Protein AF-A0A7X5VNH5-F1 (afdb_monomer_lite)

Secondary structure (DSSP, 8-state):
--EEEEEEEE-TTS-EEEEEEEEE-SHHHHHHHHHHHHHHHHHHHHHHHHHH-SS-HHHHHHHHHHHHHHHHHHHHHTPPPPP----TT-------SS----------

Sequence (108 aa):
QLQLSFDRLLTADGDLLPVAAVLDLSGERQRKKDAATIGGSAAGGAVLGRILNDKDRDEGTAVGAVLGAAIGAIVAANNKADPIELPAGTPLLLTLDAPLTIELDRNV

pLDDT: mean 76.77, std 8.15, range [49.06, 88.31]

Foldseek 3Di:
DDKDFDQWDQDPVGDTFGFGWIDDPQPPPLVVVLCCLLQVQLQVQLVVLLVPDPPDSNVRNVVRSVVSNVVSNVVSVPDDRDPDDDDPPRDDDIDTPDDTDDDPPPPD

Radius of gyration: 24.49 Å; chains: 1; bounding box: 54×22×69 Å

Structure (mmCIF, N/CA/C/O backbone):
data_AF-A0A7X5VNH5-F1
#
_entry.id   AF-A0A7X5VNH5-F1
#
loop_
_atom_site.group_PDB
_atom_site.id
_atom_site.type_symbol
_atom_site.label_atom_id
_atom_site.label_alt_id
_atom_site.label_comp_id
_atom_site.label_asym_id
_atom_site.label_entity_id
_atom_site.label_seq_id
_atom_site.pdbx_PDB_ins_code
_atom_site.Cartn_x
_atom_site.Cartn_y
_atom_site.Cartn_z
_atom_site.occupancy
_atom_site.B_iso_or_equiv
_atom_site.auth_seq_id
_atom_site.auth_comp_id
_atom_site.auth_asym_id
_atom_site.auth_atom_id
_atom_site.pdbx_PDB_model_num
ATOM 1 N N . GLN A 1 1 ? -9.436 4.376 -3.227 1.00 64.25 1 GLN A N 1
ATOM 2 C CA . GLN A 1 1 ? -9.081 4.433 -1.799 1.00 64.25 1 GLN A CA 1
ATOM 3 C C . GLN A 1 1 ? -10.260 3.867 -1.022 1.00 64.25 1 GLN A C 1
ATOM 5 O O . GLN A 1 1 ? -11.379 4.277 -1.302 1.00 64.25 1 GLN A O 1
ATOM 10 N N . LEU A 1 2 ? -10.031 2.880 -0.157 1.00 70.50 2 LEU A N 1
ATOM 11 C CA . LEU A 1 2 ? -11.001 2.352 0.798 1.00 70.50 2 LEU A CA 1
ATOM 12 C C . LEU A 1 2 ? -10.550 2.759 2.199 1.00 70.50 2 LEU A C 1
ATOM 14 O O . LEU A 1 2 ? -9.443 2.417 2.621 1.00 70.50 2 LEU A O 1
ATOM 18 N N . GLN A 1 3 ? -11.436 3.457 2.896 1.00 78.75 3 GLN A N 1
ATOM 19 C CA . GLN A 1 3 ? -11.286 3.815 4.296 1.00 78.75 3 GLN A CA 1
ATOM 20 C C . GLN A 1 3 ? -12.395 3.118 5.081 1.00 78.75 3 GLN A C 1
ATOM 22 O O . GLN A 1 3 ? -13.560 3.173 4.686 1.00 78.75 3 GLN A O 1
ATOM 27 N N . LEU A 1 4 ? -12.028 2.454 6.171 1.00 80.44 4 LEU A N 1
ATOM 28 C CA . LEU A 1 4 ? -12.974 1.871 7.115 1.00 80.44 4 LEU A CA 1
ATOM 29 C C . LEU A 1 4 ? -13.020 2.772 8.349 1.00 80.44 4 LEU A C 1
ATOM 31 O O . LEU A 1 4 ? -11.993 2.940 9.008 1.00 80.44 4 LEU A O 1
ATOM 35 N N . SER A 1 5 ? -14.186 3.361 8.632 1.00 85.56 5 SER A N 1
ATOM 36 C CA . SER A 1 5 ? -14.456 4.017 9.913 1.00 85.56 5 SER A CA 1
ATOM 37 C C . SER A 1 5 ? -15.124 3.024 10.852 1.00 85.56 5 SER A C 1
ATOM 39 O O . SER A 1 5 ? -16.098 2.355 10.499 1.00 85.56 5 SER A O 1
ATOM 41 N N . PHE A 1 6 ? -14.577 2.916 12.053 1.00 85.75 6 PHE A N 1
ATOM 42 C CA . PHE A 1 6 ? -15.208 2.210 13.151 1.00 85.75 6 PHE A CA 1
ATOM 43 C C . PHE A 1 6 ? -15.759 3.279 14.078 1.00 85.75 6 PHE A C 1
ATOM 45 O O . PHE A 1 6 ? -14.976 4.011 14.671 1.00 85.75 6 PHE A O 1
ATOM 52 N N . ASP A 1 7 ? -17.087 3.371 14.155 1.00 88.31 7 ASP A N 1
ATOM 53 C CA . ASP A 1 7 ? -17.777 4.409 14.933 1.00 88.31 7 ASP A CA 1
ATOM 54 C C . ASP A 1 7 ? -18.393 3.856 16.224 1.00 88.31 7 ASP A C 1
ATOM 56 O O . ASP A 1 7 ? -18.664 4.594 17.171 1.00 88.31 7 ASP A O 1
ATOM 60 N N . ARG A 1 8 ? -18.663 2.543 16.262 1.00 84.94 8 ARG A N 1
ATOM 61 C CA . ARG A 1 8 ? -19.326 1.880 17.389 1.00 84.94 8 ARG A CA 1
ATOM 62 C C . ARG A 1 8 ? -18.731 0.512 17.683 1.00 84.94 8 ARG A C 1
ATOM 64 O O . ARG A 1 8 ? -18.462 -0.262 16.767 1.00 84.94 8 ARG A O 1
ATOM 71 N N . LEU A 1 9 ? -18.622 0.205 18.969 1.00 83.56 9 LEU A N 1
ATOM 72 C CA . LEU A 1 9 ? -18.377 -1.133 19.491 1.00 83.56 9 LEU A CA 1
ATOM 73 C C . LEU A 1 9 ? -19.630 -1.614 20.211 1.00 83.56 9 LEU A C 1
ATOM 75 O O . LEU A 1 9 ? -20.251 -0.848 20.942 1.00 83.56 9 LEU A O 1
ATOM 79 N N . LEU A 1 10 ? -19.982 -2.877 19.996 1.00 84.31 10 LEU A N 1
ATOM 80 C CA . LEU A 1 10 ? -21.006 -3.561 20.773 1.00 84.31 10 LEU A CA 1
ATOM 81 C C . LEU A 1 10 ? -20.298 -4.351 21.877 1.00 84.31 10 LEU A C 1
ATOM 83 O O . LEU A 1 10 ? -19.441 -5.186 21.573 1.00 84.31 10 LEU A O 1
ATOM 87 N N . THR A 1 11 ? -20.616 -4.075 23.137 1.00 81.00 11 THR A N 1
ATOM 88 C CA . THR A 1 11 ? -20.124 -4.877 24.263 1.00 81.00 11 THR A CA 1
ATOM 89 C C . THR A 1 11 ? -20.933 -6.168 24.389 1.00 81.00 11 THR A C 1
ATOM 91 O O . THR A 1 11 ? -22.013 -6.308 23.811 1.00 81.00 11 THR A O 1
ATOM 94 N N . ALA A 1 12 ? -20.408 -7.142 25.140 1.00 80.38 12 ALA A N 1
ATOM 95 C CA . ALA A 1 12 ? -21.120 -8.395 25.412 1.00 80.38 12 ALA A CA 1
ATOM 96 C C . ALA A 1 12 ? -22.463 -8.160 26.128 1.00 80.38 12 ALA A C 1
ATOM 98 O O . ALA A 1 12 ? -23.406 -8.922 25.927 1.00 80.38 12 ALA A O 1
ATOM 99 N N . ASP A 1 13 ? -22.544 -7.070 26.890 1.00 79.50 13 ASP A N 1
ATOM 100 C CA . ASP A 1 13 ? -23.719 -6.652 27.656 1.00 79.50 13 ASP A CA 1
ATOM 101 C C . ASP A 1 13 ? -24.761 -5.918 26.787 1.00 79.50 13 ASP A C 1
ATOM 103 O O . ASP A 1 13 ? -25.870 -5.635 27.233 1.00 79.50 13 ASP A O 1
ATOM 107 N N . GLY A 1 14 ? -24.439 -5.669 25.511 1.00 78.19 14 GLY A N 1
ATOM 108 C CA . GLY A 1 14 ? -25.326 -5.036 24.533 1.00 78.19 14 GLY A CA 1
ATOM 109 C C . GLY A 1 14 ? -25.178 -3.518 24.422 1.00 78.19 14 GLY A C 1
ATOM 110 O O . GLY A 1 14 ? -25.864 -2.909 23.597 1.00 78.19 14 GLY A O 1
ATOM 111 N N . ASP A 1 15 ? -24.271 -2.906 25.186 1.00 80.69 15 ASP A N 1
ATOM 112 C CA . ASP A 1 15 ? -24.019 -1.470 25.115 1.00 80.69 15 ASP A CA 1
ATOM 113 C C . ASP A 1 15 ? -23.284 -1.091 23.830 1.00 80.69 15 ASP A C 1
ATOM 115 O O . ASP A 1 15 ? -22.397 -1.793 23.335 1.00 80.69 15 ASP A O 1
ATOM 119 N N . LEU A 1 16 ? -23.654 0.069 23.293 1.00 81.31 16 LEU A N 1
ATOM 120 C CA . LEU A 1 16 ? -23.019 0.666 22.127 1.00 81.31 16 LEU A CA 1
ATOM 121 C C . LEU A 1 16 ? -22.084 1.784 22.577 1.00 81.31 16 LEU A C 1
ATOM 123 O O . LEU A 1 16 ? -22.536 2.877 22.916 1.00 81.31 16 LEU A O 1
ATOM 127 N N . LEU A 1 17 ? -20.780 1.523 22.533 1.00 83.12 17 LEU A N 1
ATOM 128 C CA . LEU A 1 17 ? -19.761 2.509 22.877 1.00 83.12 17 LEU A CA 1
ATOM 129 C C . LEU A 1 17 ? -19.244 3.208 21.617 1.00 83.12 17 LEU A C 1
ATOM 131 O O . LEU A 1 17 ? -18.931 2.524 20.635 1.00 83.12 17 LEU A O 1
ATOM 135 N N . PRO A 1 18 ? -19.132 4.548 21.616 1.00 84.56 18 PRO A N 1
ATOM 136 C CA . PRO A 1 18 ? -18.507 5.257 20.514 1.00 84.56 18 PRO A CA 1
ATOM 137 C C . PRO A 1 18 ? -17.022 4.898 20.458 1.00 84.56 18 PRO A C 1
ATOM 139 O O . PRO A 1 18 ? -16.328 4.930 21.473 1.00 84.56 18 PRO A O 1
ATOM 142 N N . VAL A 1 19 ? -16.527 4.577 19.268 1.00 87.00 19 VAL A N 1
ATOM 143 C CA . VAL A 1 19 ? -15.096 4.396 19.017 1.00 87.00 19 VAL A CA 1
ATOM 144 C C . VAL A 1 19 ? -14.690 5.306 17.868 1.00 87.00 19 VAL A C 1
ATOM 146 O O . VAL A 1 19 ? -15.479 5.545 16.964 1.00 87.00 19 VAL A O 1
ATOM 149 N N . ALA A 1 20 ? -13.485 5.860 17.938 1.00 86.62 20 ALA A N 1
ATOM 150 C CA . ALA A 1 20 ? -12.885 6.613 16.847 1.00 86.62 20 ALA A CA 1
ATOM 151 C C . ALA A 1 20 ? -11.650 5.841 16.390 1.00 86.62 20 ALA A C 1
ATOM 153 O O . ALA A 1 20 ? -10.622 5.851 17.071 1.00 86.62 20 ALA A O 1
ATOM 154 N N . ALA A 1 21 ? -11.786 5.105 15.290 1.00 85.00 21 ALA A N 1
ATOM 155 C CA . ALA A 1 21 ? -10.665 4.449 14.634 1.00 85.00 21 ALA A CA 1
ATOM 156 C C . ALA A 1 21 ? -10.870 4.438 13.120 1.00 85.00 21 ALA A C 1
ATOM 158 O O . ALA A 1 21 ? -11.940 4.074 12.618 1.00 85.00 21 ALA A O 1
ATOM 159 N N . VAL A 1 22 ? -9.815 4.795 12.394 1.00 83.69 22 VAL A N 1
ATOM 160 C CA . VAL A 1 22 ? -9.788 4.786 10.933 1.00 83.69 22 VAL A CA 1
ATOM 161 C C . VAL A 1 22 ? -8.706 3.838 10.425 1.00 83.69 22 VAL A C 1
ATOM 163 O O . VAL A 1 22 ? -7.549 3.908 10.831 1.00 83.69 22 VAL A O 1
ATOM 166 N N . LEU A 1 23 ? -9.072 2.972 9.477 1.00 79.12 23 LEU A N 1
ATOM 167 C CA . LEU A 1 23 ? -8.135 2.095 8.775 1.00 79.12 23 LEU A CA 1
ATOM 168 C C . LEU A 1 23 ? -8.121 2.417 7.272 1.00 79.12 23 LEU A C 1
ATOM 170 O O . LEU A 1 23 ? -9.141 2.273 6.595 1.00 79.12 23 LEU A O 1
ATOM 174 N N . ASP A 1 24 ? -6.958 2.816 6.741 1.00 78.12 24 ASP A N 1
ATOM 175 C CA . ASP A 1 24 ? -6.734 3.015 5.299 1.00 78.12 24 ASP A CA 1
ATOM 176 C C . ASP A 1 24 ? -6.014 1.801 4.691 1.00 78.12 24 ASP A C 1
ATOM 178 O O . ASP A 1 24 ? -4.872 1.487 5.027 1.00 78.12 24 ASP A O 1
ATOM 182 N N . LEU A 1 25 ? -6.685 1.111 3.768 1.00 69.06 25 LEU A N 1
ATOM 183 C CA . LEU A 1 25 ? -6.201 -0.131 3.148 1.00 69.06 25 LEU A CA 1
ATOM 184 C C . LEU A 1 25 ? -5.620 0.064 1.741 1.00 69.06 25 LEU A C 1
ATOM 186 O O . LEU A 1 25 ? -5.248 -0.897 1.063 1.00 69.06 25 LEU A O 1
ATOM 190 N N . SER A 1 26 ? -5.539 1.308 1.283 1.00 64.44 26 SER A N 1
ATOM 191 C CA . SER A 1 26 ? -5.294 1.646 -0.124 1.00 64.44 26 SER A CA 1
ATOM 192 C C . SER A 1 26 ? -3.827 1.915 -0.417 1.00 64.44 26 SER A C 1
ATOM 194 O O . SER A 1 26 ? -3.354 1.683 -1.529 1.00 64.44 26 SER A O 1
ATOM 196 N N . GLY A 1 27 ? -3.102 2.417 0.583 1.00 57.62 27 GLY A N 1
ATOM 197 C CA . GLY A 1 27 ? -1.765 2.955 0.383 1.00 57.62 27 GLY A CA 1
ATOM 198 C C . GLY A 1 27 ? -0.712 1.894 0.078 1.00 57.62 27 GLY A C 1
ATOM 199 O O . GLY A 1 27 ? 0.158 2.128 -0.750 1.00 57.62 27 GLY A O 1
ATOM 200 N N . GLU A 1 28 ? -0.730 0.739 0.743 1.00 60.56 28 GLU A N 1
ATOM 201 C CA . GLU A 1 28 ? 0.427 -0.169 0.722 1.00 60.56 28 GLU A CA 1
ATOM 202 C C . GLU A 1 28 ? 0.450 -1.122 -0.486 1.00 60.56 28 GLU A C 1
ATOM 204 O O . GLU A 1 28 ? 1.505 -1.353 -1.079 1.00 60.56 28 GLU A O 1
ATOM 209 N N . ARG A 1 29 ? -0.710 -1.670 -0.878 1.00 61.34 29 ARG A N 1
ATOM 210 C CA . ARG A 1 29 ? -0.798 -2.635 -1.990 1.00 61.34 29 ARG A CA 1
ATOM 211 C C . ARG A 1 29 ? -0.581 -1.972 -3.350 1.00 61.34 29 ARG A C 1
ATOM 213 O O . ARG A 1 29 ? 0.190 -2.491 -4.154 1.00 61.34 29 ARG A O 1
ATOM 220 N N . GLN A 1 30 ? -1.190 -0.805 -3.567 1.00 62.69 30 GLN A N 1
ATOM 221 C CA . GLN A 1 30 ? -1.045 -0.049 -4.812 1.00 62.69 30 GLN A CA 1
ATOM 222 C C . GLN A 1 30 ? 0.405 0.418 -5.010 1.00 62.69 30 GLN A C 1
ATOM 224 O O . GLN A 1 30 ? 0.987 0.169 -6.061 1.00 62.69 30 GLN A O 1
ATOM 229 N N . ARG A 1 31 ? 1.046 0.961 -3.959 1.00 64.50 31 ARG A N 1
ATOM 230 C CA . ARG A 1 31 ? 2.460 1.381 -4.007 1.00 64.50 31 ARG A CA 1
ATOM 231 C C . ARG A 1 31 ? 3.402 0.248 -4.420 1.00 64.50 31 ARG A C 1
ATOM 233 O O . ARG A 1 31 ? 4.312 0.477 -5.211 1.00 64.50 31 ARG A O 1
ATOM 240 N N . LYS A 1 32 ? 3.190 -0.977 -3.920 1.00 69.38 32 LYS A N 1
ATOM 241 C CA . LYS A 1 32 ? 4.007 -2.144 -4.305 1.00 69.38 32 LYS A CA 1
ATOM 242 C C . LYS A 1 32 ? 3.784 -2.551 -5.762 1.00 69.38 32 LYS A C 1
ATOM 244 O O . LYS A 1 32 ? 4.753 -2.875 -6.442 1.00 69.38 32 LYS A O 1
ATOM 249 N N . LYS A 1 33 ? 2.539 -2.515 -6.249 1.00 70.81 33 LYS A N 1
ATOM 250 C CA . LYS A 1 33 ? 2.1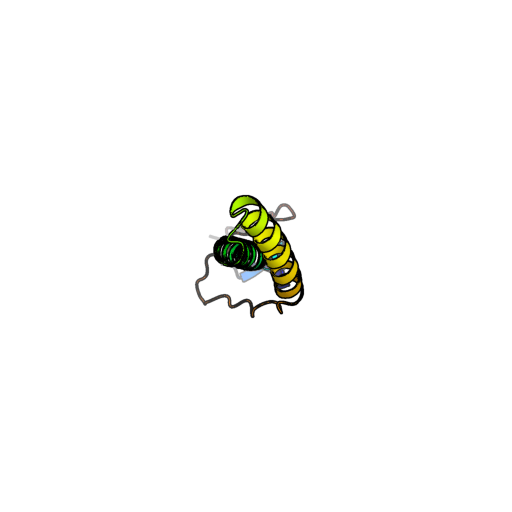96 -2.839 -7.644 1.00 70.81 33 LYS A CA 1
ATOM 251 C C . LYS A 1 33 ? 2.779 -1.823 -8.626 1.00 70.81 33 LYS A C 1
ATOM 253 O O . LYS A 1 33 ? 3.358 -2.214 -9.639 1.00 70.81 33 LYS A O 1
ATOM 258 N N . ASP A 1 34 ? 2.684 -0.540 -8.302 1.00 74.62 34 ASP A N 1
ATOM 259 C CA . ASP A 1 34 ? 3.230 0.538 -9.125 1.00 74.62 34 ASP A CA 1
ATOM 260 C C . ASP A 1 34 ? 4.761 0.482 -9.145 1.00 74.62 34 ASP A C 1
ATOM 262 O O . ASP A 1 34 ? 5.364 0.496 -10.217 1.00 74.62 34 ASP A O 1
ATOM 266 N N . ALA A 1 35 ? 5.398 0.286 -7.984 1.00 73.19 35 ALA A N 1
ATOM 267 C CA . ALA A 1 35 ? 6.846 0.094 -7.900 1.00 73.19 35 ALA A CA 1
ATOM 268 C C . ALA A 1 35 ? 7.320 -1.148 -8.674 1.00 73.19 35 ALA A C 1
ATOM 270 O O . ALA A 1 35 ? 8.338 -1.091 -9.362 1.00 73.19 35 ALA A O 1
ATOM 271 N N . ALA A 1 36 ? 6.575 -2.256 -8.611 1.00 78.69 36 ALA A N 1
ATOM 272 C CA . ALA A 1 36 ? 6.879 -3.460 -9.380 1.00 78.69 36 ALA A CA 1
ATOM 273 C C . ALA A 1 36 ? 6.710 -3.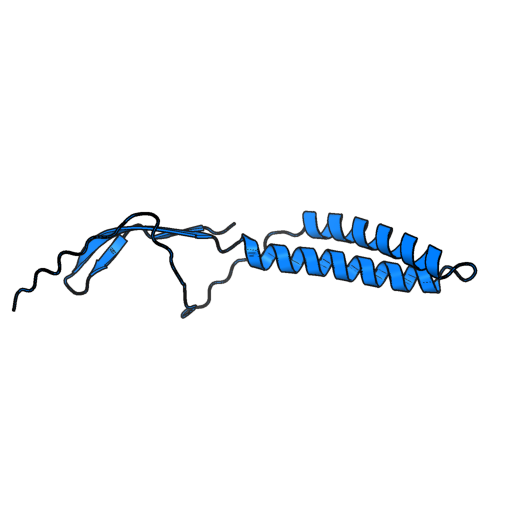242 -10.893 1.00 78.69 36 ALA A C 1
ATOM 275 O O . ALA A 1 36 ? 7.527 -3.728 -11.671 1.00 78.69 36 ALA A O 1
ATOM 276 N N . THR A 1 37 ? 5.694 -2.483 -11.313 1.00 79.25 37 THR A N 1
ATOM 277 C CA . THR A 1 37 ? 5.452 -2.153 -12.728 1.00 79.25 37 THR A CA 1
ATOM 278 C C . THR A 1 37 ? 6.579 -1.283 -13.283 1.00 79.25 37 THR A C 1
ATOM 280 O O . THR A 1 37 ? 7.143 -1.609 -14.324 1.00 79.25 37 THR A O 1
ATOM 283 N N . ILE A 1 38 ? 6.964 -0.231 -12.552 1.00 78.81 38 ILE A N 1
ATOM 284 C CA . ILE A 1 38 ? 8.060 0.679 -12.918 1.00 78.81 38 ILE A CA 1
ATOM 285 C C . ILE A 1 38 ? 9.407 -0.055 -12.915 1.00 78.81 38 ILE A C 1
ATOM 287 O O . ILE A 1 38 ? 10.190 0.072 -13.853 1.00 78.81 38 ILE A O 1
ATOM 291 N N . GLY A 1 39 ? 9.688 -0.842 -11.873 1.00 75.12 39 GLY A N 1
ATOM 292 C CA . GLY A 1 39 ? 10.936 -1.600 -11.762 1.00 75.12 39 GLY A CA 1
ATOM 293 C C . GLY A 1 39 ? 11.051 -2.700 -12.819 1.00 75.12 39 GLY A C 1
ATOM 294 O O . GLY A 1 39 ? 12.114 -2.881 -13.412 1.00 75.12 39 GLY A O 1
ATOM 295 N N . GLY A 1 40 ? 9.949 -3.399 -13.105 1.00 78.94 40 GLY A N 1
ATOM 296 C CA . GLY A 1 40 ? 9.888 -4.437 -14.131 1.00 78.94 40 GLY A CA 1
ATOM 297 C C . GLY A 1 40 ? 10.075 -3.883 -15.543 1.00 78.94 40 GLY A C 1
ATOM 298 O O . GLY A 1 40 ? 10.837 -4.450 -16.328 1.00 78.94 40 GLY A O 1
ATOM 299 N N . SER A 1 41 ? 9.448 -2.750 -15.867 1.00 76.56 41 SER A N 1
ATOM 300 C CA . SER A 1 41 ? 9.611 -2.107 -17.174 1.00 76.56 41 SER A CA 1
ATOM 301 C C . SER A 1 41 ? 10.996 -1.480 -17.347 1.00 76.56 41 SER A C 1
ATOM 303 O O . SER A 1 41 ? 11.559 -1.553 -18.437 1.00 76.56 41 SER A O 1
ATOM 305 N N . ALA A 1 42 ? 11.579 -0.918 -16.283 1.00 79.75 42 ALA A N 1
ATOM 306 C CA . ALA A 1 42 ? 12.951 -0.420 -16.288 1.00 79.75 42 ALA A CA 1
ATOM 307 C C . ALA A 1 42 ? 13.950 -1.555 -16.547 1.00 79.75 42 ALA A C 1
ATOM 309 O O . ALA A 1 42 ? 14.789 -1.444 -17.437 1.00 79.75 42 ALA A O 1
ATOM 310 N N . ALA A 1 43 ? 13.823 -2.678 -15.832 1.00 78.38 43 ALA A N 1
ATOM 311 C CA . ALA A 1 43 ? 14.674 -3.846 -16.042 1.00 78.38 43 ALA A CA 1
ATOM 312 C C . ALA A 1 43 ? 14.512 -4.429 -17.457 1.00 78.38 43 ALA A C 1
ATOM 314 O O . ALA A 1 43 ? 15.506 -4.722 -18.120 1.00 78.38 43 ALA A O 1
ATOM 315 N N . GLY A 1 44 ? 13.276 -4.541 -17.956 1.00 80.00 44 GLY A N 1
ATOM 316 C CA . GLY A 1 44 ? 13.005 -5.007 -19.319 1.00 80.00 44 GLY A CA 1
ATOM 317 C C . GLY A 1 44 ? 13.596 -4.087 -20.391 1.00 80.00 44 GLY A C 1
ATOM 318 O O . GLY A 1 44 ? 14.252 -4.559 -21.319 1.00 80.00 44 GLY A O 1
ATOM 319 N N . GLY A 1 45 ? 13.432 -2.771 -20.234 1.00 72.69 45 GLY A N 1
ATOM 320 C CA . GLY A 1 45 ? 14.012 -1.771 -21.128 1.00 72.69 45 GLY A CA 1
ATOM 321 C C . GLY A 1 45 ? 15.541 -1.787 -21.114 1.00 72.69 45 GLY A C 1
ATOM 322 O O . GLY A 1 45 ? 16.161 -1.710 -22.171 1.00 72.69 45 GLY A O 1
ATOM 323 N N . ALA A 1 46 ? 16.151 -1.973 -19.942 1.00 78.75 46 ALA A N 1
ATOM 324 C CA . ALA A 1 46 ? 17.599 -2.081 -19.784 1.00 78.75 46 ALA A CA 1
ATOM 325 C C . ALA A 1 46 ? 18.169 -3.297 -20.532 1.00 78.75 46 ALA A C 1
ATOM 327 O O . ALA A 1 46 ? 19.164 -3.186 -21.245 1.00 78.75 46 ALA A O 1
ATOM 328 N N . VAL A 1 47 ? 17.514 -4.457 -20.407 1.00 84.62 47 VAL A N 1
ATOM 329 C CA . VAL A 1 47 ? 17.925 -5.692 -21.093 1.00 84.62 47 VAL A CA 1
ATOM 330 C C . VAL A 1 47 ? 17.804 -5.543 -22.607 1.00 84.62 47 VAL A C 1
ATOM 332 O O . VAL A 1 47 ? 18.739 -5.882 -23.329 1.00 84.62 47 VAL A O 1
ATOM 335 N N . LEU A 1 48 ? 16.685 -5.006 -23.097 1.00 81.25 48 LEU A N 1
ATOM 336 C CA . LEU A 1 48 ? 16.480 -4.801 -24.532 1.00 81.25 48 LEU A CA 1
ATOM 337 C C . LEU A 1 48 ? 17.466 -3.776 -25.101 1.00 81.25 48 LEU A C 1
ATOM 339 O O . LEU A 1 48 ? 18.103 -4.044 -26.117 1.00 81.25 48 LEU A O 1
ATOM 343 N N . GLY A 1 49 ? 17.654 -2.642 -24.425 1.00 71.44 49 GLY A N 1
ATOM 344 C CA . GLY A 1 49 ? 18.597 -1.608 -24.848 1.00 71.44 49 GLY A CA 1
ATOM 345 C C . GLY A 1 49 ? 20.047 -2.098 -24.874 1.00 71.44 49 GLY A C 1
ATOM 346 O O . GLY A 1 49 ? 20.802 -1.740 -25.776 1.00 71.44 49 GLY A O 1
ATOM 347 N N . ARG A 1 50 ? 20.422 -3.000 -23.957 1.00 79.56 50 ARG A N 1
ATOM 348 C CA . ARG A 1 50 ? 21.729 -3.672 -23.958 1.00 79.56 50 ARG A CA 1
ATOM 349 C C . ARG A 1 50 ? 21.950 -4.569 -25.176 1.00 79.56 50 ARG A C 1
ATOM 351 O O . ARG A 1 50 ? 23.081 -4.693 -25.636 1.00 79.56 50 ARG A O 1
ATOM 358 N N . ILE A 1 51 ? 20.901 -5.253 -25.631 1.00 84.56 51 ILE A N 1
ATOM 359 C CA . ILE A 1 51 ? 20.967 -6.188 -26.763 1.00 84.56 51 ILE A CA 1
ATOM 360 C C . ILE A 1 51 ? 20.965 -5.430 -28.092 1.00 84.56 51 ILE A C 1
ATOM 362 O O . ILE A 1 51 ? 21.650 -5.846 -29.014 1.00 84.56 51 ILE A O 1
ATOM 366 N N . LEU A 1 52 ? 20.202 -4.338 -28.180 1.00 83.12 52 LEU A N 1
ATOM 367 C CA . LEU A 1 52 ? 20.034 -3.533 -29.394 1.00 83.12 52 LEU A CA 1
ATOM 368 C C . LEU A 1 52 ? 21.198 -2.568 -29.663 1.00 83.12 52 LEU A C 1
ATOM 370 O O . LEU A 1 52 ? 21.318 -2.070 -30.781 1.00 83.12 52 LEU A O 1
ATOM 374 N N . ASN A 1 53 ? 22.017 -2.257 -28.651 1.00 76.75 53 ASN A N 1
ATOM 375 C CA . ASN A 1 53 ? 23.198 -1.414 -28.817 1.00 76.75 53 ASN A CA 1
ATOM 376 C C . ASN A 1 53 ? 24.480 -2.255 -28.814 1.00 76.75 53 ASN A C 1
ATOM 378 O O . ASN A 1 53 ? 25.082 -2.533 -27.775 1.00 76.75 53 ASN A O 1
ATOM 382 N N . ASP A 1 54 ? 24.898 -2.642 -30.014 1.00 74.19 54 ASP A N 1
ATOM 383 C CA . ASP A 1 54 ? 26.048 -3.519 -30.242 1.00 74.19 54 ASP A CA 1
ATOM 384 C C . ASP A 1 54 ? 27.390 -2.821 -29.968 1.00 74.19 54 ASP A C 1
ATOM 386 O O . ASP A 1 54 ? 28.399 -3.492 -29.743 1.00 74.19 54 ASP A O 1
ATOM 390 N N . LYS A 1 55 ? 27.400 -1.480 -30.014 1.00 74.69 55 LYS A N 1
ATOM 391 C CA . LYS A 1 55 ? 28.601 -0.639 -29.895 1.00 74.69 55 LYS A CA 1
ATOM 392 C C . LYS A 1 55 ? 28.929 -0.319 -28.444 1.00 74.69 55 LYS A C 1
ATOM 394 O O . LYS A 1 55 ? 30.062 -0.529 -28.034 1.00 74.69 55 LYS A O 1
ATOM 399 N N . ASP A 1 56 ? 27.923 0.099 -27.678 1.00 80.19 56 ASP A N 1
ATOM 400 C CA . ASP A 1 56 ? 28.071 0.446 -26.266 1.00 80.19 56 ASP A CA 1
ATOM 401 C C . ASP A 1 56 ? 26.908 -0.114 -25.451 1.00 80.19 56 ASP A C 1
ATOM 403 O O . ASP A 1 56 ? 25.842 0.484 -25.278 1.00 80.19 56 ASP A O 1
ATOM 407 N N . ARG A 1 57 ? 27.133 -1.322 -24.934 1.00 80.50 57 ARG A N 1
ATOM 408 C CA . ARG A 1 57 ? 26.134 -2.083 -24.178 1.00 80.50 57 ARG A CA 1
ATOM 409 C C . ARG A 1 57 ? 25.690 -1.362 -22.909 1.00 80.50 57 ARG A C 1
ATOM 411 O O . ARG A 1 57 ? 24.524 -1.476 -22.533 1.00 80.50 57 ARG A O 1
ATOM 418 N N . ASP A 1 58 ? 26.588 -0.624 -22.265 1.00 81.00 58 ASP A N 1
ATOM 419 C CA . ASP A 1 58 ? 26.291 0.115 -21.035 1.00 81.00 58 ASP A CA 1
ATOM 420 C C . ASP A 1 58 ? 25.429 1.352 -21.322 1.00 81.00 58 ASP A C 1
ATOM 422 O O . ASP A 1 58 ? 24.456 1.606 -20.610 1.00 81.00 58 ASP A O 1
ATOM 426 N N . GLU A 1 59 ? 25.698 2.053 -22.427 1.00 82.12 59 GLU A N 1
ATOM 427 C CA . GLU A 1 59 ? 24.870 3.169 -22.894 1.00 82.12 59 GLU A CA 1
ATOM 428 C C . GLU A 1 59 ? 23.474 2.684 -23.309 1.00 82.12 59 GLU A C 1
ATOM 430 O O . GLU A 1 59 ? 22.463 3.244 -22.883 1.00 82.12 59 GLU A O 1
ATOM 435 N N . GLY A 1 60 ? 23.400 1.579 -24.060 1.00 71.38 60 GLY A N 1
ATOM 436 C CA . GLY A 1 60 ? 22.128 0.950 -24.423 1.00 71.38 60 GLY A CA 1
ATOM 437 C C . GLY A 1 60 ? 21.320 0.496 -23.204 1.00 71.38 60 GLY A C 1
ATOM 438 O O . GLY A 1 60 ? 20.105 0.687 -23.159 1.00 71.38 60 GLY A O 1
ATOM 439 N N . THR A 1 61 ? 21.991 -0.040 -22.180 1.00 82.00 61 THR A N 1
ATOM 440 C CA . THR A 1 61 ? 21.362 -0.419 -20.905 1.00 82.00 61 THR A CA 1
ATOM 441 C C . THR A 1 61 ? 20.784 0.802 -20.194 1.00 82.00 61 THR A C 1
ATOM 443 O O . THR A 1 61 ? 19.633 0.766 -19.766 1.00 82.00 61 THR A O 1
ATOM 446 N N . ALA A 1 62 ? 21.550 1.891 -20.080 1.00 83.25 62 ALA A N 1
ATOM 447 C CA . ALA A 1 62 ? 21.118 3.101 -19.387 1.00 83.25 62 ALA A CA 1
ATOM 448 C C . ALA A 1 62 ? 19.939 3.782 -20.098 1.00 83.25 62 ALA A C 1
ATOM 450 O O . ALA A 1 62 ? 18.923 4.082 -19.470 1.00 83.25 62 ALA A O 1
ATOM 451 N N . VAL A 1 63 ? 20.035 3.967 -21.417 1.00 80.62 63 VAL A N 1
ATOM 452 C CA . VAL A 1 63 ? 18.973 4.583 -22.227 1.00 80.62 63 VAL A CA 1
ATOM 453 C C . VAL A 1 63 ? 17.714 3.716 -22.217 1.00 80.62 63 VAL A C 1
ATOM 455 O O . VAL A 1 63 ? 16.609 4.222 -22.009 1.00 80.62 63 VAL A O 1
ATOM 458 N N . GLY A 1 64 ? 17.877 2.400 -22.364 1.00 74.00 64 GLY A N 1
ATOM 459 C CA . GLY A 1 64 ? 16.782 1.441 -22.290 1.00 74.00 64 GLY A CA 1
ATOM 460 C C . GLY A 1 64 ? 16.107 1.411 -20.917 1.00 74.00 64 GLY A C 1
ATOM 461 O O . GLY A 1 64 ? 14.880 1.380 -20.841 1.00 74.00 64 GLY A O 1
ATOM 462 N N . ALA A 1 65 ? 16.881 1.485 -19.830 1.00 83.00 65 ALA A N 1
ATOM 463 C C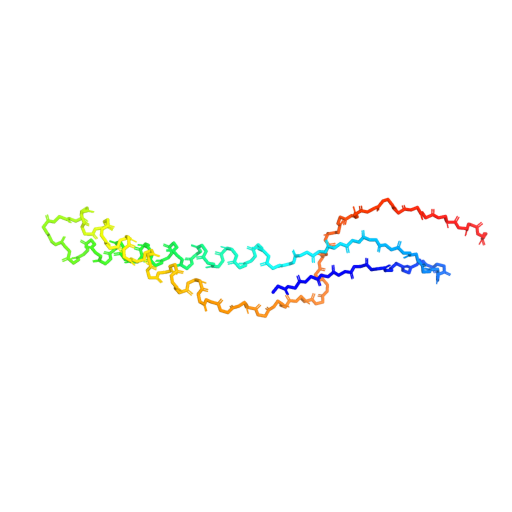A . ALA A 1 65 ? 16.356 1.526 -18.468 1.00 83.00 65 ALA A CA 1
ATOM 464 C C . ALA A 1 65 ? 15.543 2.798 -18.210 1.00 83.00 65 ALA A C 1
ATOM 466 O O . ALA A 1 65 ? 14.444 2.718 -17.666 1.00 83.00 65 ALA A O 1
ATOM 467 N N . VAL A 1 66 ? 16.056 3.962 -18.624 1.00 86.31 66 VAL A N 1
ATOM 468 C CA . VAL A 1 66 ? 15.381 5.257 -18.442 1.00 86.31 66 VAL A CA 1
ATOM 469 C C . VAL A 1 66 ? 14.081 5.312 -19.241 1.00 86.31 66 VAL A C 1
ATOM 471 O O . VAL A 1 66 ? 13.043 5.673 -18.688 1.00 86.31 66 VAL A O 1
ATOM 474 N N . LEU A 1 67 ? 14.101 4.901 -20.513 1.00 83.88 67 LEU A N 1
ATOM 475 C CA . LEU A 1 67 ? 12.893 4.838 -21.341 1.00 83.88 67 LEU A CA 1
ATOM 476 C C . LEU A 1 67 ? 11.880 3.825 -20.794 1.00 83.88 67 LEU A C 1
ATOM 478 O O . LEU A 1 67 ? 10.694 4.135 -20.686 1.00 83.88 67 LEU A O 1
ATOM 482 N N . GLY A 1 68 ? 12.343 2.639 -20.392 1.00 75.25 68 GLY A N 1
ATOM 483 C CA . GLY A 1 68 ? 11.507 1.609 -19.777 1.00 75.25 68 GLY A CA 1
ATOM 484 C C . GLY A 1 68 ? 10.879 2.070 -18.461 1.00 75.25 68 GLY A C 1
ATOM 485 O O . GLY A 1 68 ? 9.692 1.837 -18.230 1.00 75.25 68 GLY A O 1
ATOM 486 N N . ALA A 1 69 ? 11.633 2.781 -17.620 1.00 78.88 69 ALA A N 1
ATOM 487 C CA . ALA A 1 69 ? 11.141 3.367 -16.377 1.00 78.88 69 ALA A CA 1
ATOM 488 C C . ALA A 1 69 ? 10.116 4.478 -16.639 1.00 78.88 69 ALA A C 1
ATOM 490 O O . ALA A 1 69 ? 9.078 4.507 -15.986 1.00 78.88 69 ALA A O 1
ATOM 491 N N . ALA A 1 70 ? 10.367 5.361 -17.613 1.00 84.12 70 ALA A N 1
ATOM 492 C CA . ALA A 1 70 ? 9.456 6.447 -17.971 1.00 84.12 70 ALA A CA 1
ATOM 493 C C . ALA A 1 70 ? 8.107 5.916 -18.482 1.00 84.12 70 ALA A C 1
ATOM 495 O O . ALA A 1 70 ? 7.051 6.342 -18.015 1.00 84.12 70 ALA A O 1
ATOM 496 N N . ILE A 1 71 ? 8.134 4.934 -19.389 1.00 83.25 71 ILE A N 1
ATOM 497 C CA . ILE A 1 71 ? 6.920 4.274 -19.887 1.00 83.25 71 ILE A CA 1
ATOM 498 C C . ILE A 1 71 ? 6.213 3.533 -18.745 1.00 83.25 71 ILE A C 1
ATOM 500 O O . ILE A 1 71 ? 5.003 3.672 -18.578 1.00 83.25 71 ILE A O 1
ATOM 504 N N . GLY A 1 72 ? 6.959 2.801 -17.913 1.00 73.94 72 GLY A N 1
ATOM 505 C CA . GLY A 1 72 ? 6.415 2.123 -16.736 1.00 73.94 72 GLY A CA 1
ATOM 506 C C . GLY A 1 72 ? 5.757 3.059 -15.736 1.00 73.94 72 GLY A C 1
ATOM 507 O O . GLY A 1 72 ? 4.714 2.718 -15.190 1.00 73.94 72 GLY A O 1
ATOM 508 N N . ALA A 1 73 ? 6.326 4.247 -15.526 1.00 80.06 73 ALA A N 1
ATOM 509 C CA . ALA A 1 73 ? 5.772 5.272 -14.650 1.00 80.06 73 ALA A CA 1
ATOM 510 C C . ALA A 1 73 ? 4.453 5.825 -15.192 1.00 80.06 73 ALA A C 1
ATOM 512 O O . ALA A 1 73 ? 3.509 5.988 -14.425 1.00 80.06 73 ALA A O 1
ATOM 513 N N . ILE A 1 74 ? 4.346 6.042 -16.507 1.00 83.19 74 ILE A N 1
ATOM 514 C CA . ILE A 1 74 ? 3.085 6.447 -17.147 1.00 83.19 74 ILE A CA 1
ATOM 515 C C . ILE A 1 74 ? 2.026 5.346 -17.000 1.00 83.19 74 ILE A C 1
ATOM 517 O O . ILE A 1 74 ? 0.872 5.634 -16.688 1.00 83.19 74 ILE A O 1
ATOM 521 N N . VAL A 1 75 ? 2.401 4.082 -17.208 1.00 81.50 75 VAL A N 1
ATOM 522 C CA . VAL A 1 75 ? 1.480 2.943 -17.061 1.00 81.50 75 VAL A CA 1
ATOM 523 C C . VAL A 1 75 ? 1.040 2.775 -15.606 1.00 81.50 75 VAL A C 1
ATOM 525 O O . VAL A 1 75 ? -0.150 2.626 -15.351 1.00 81.50 75 VAL A O 1
ATOM 528 N N . ALA A 1 76 ? 1.967 2.864 -14.652 1.00 78.31 76 ALA A N 1
ATOM 529 C CA . ALA A 1 76 ? 1.672 2.793 -13.225 1.00 78.31 76 ALA A CA 1
ATOM 530 C C . ALA A 1 76 ? 0.776 3.954 -12.765 1.00 78.31 76 ALA A C 1
ATOM 532 O O . ALA A 1 76 ? -0.204 3.727 -12.066 1.00 78.31 76 ALA A O 1
ATOM 533 N N . ALA A 1 77 ? 1.034 5.181 -13.230 1.00 77.31 77 ALA A N 1
ATOM 534 C CA . ALA A 1 77 ? 0.192 6.340 -12.928 1.00 77.31 77 ALA A CA 1
ATOM 535 C C . ALA A 1 77 ? -1.237 6.208 -13.486 1.00 77.31 77 ALA A C 1
ATOM 537 O O . ALA A 1 77 ? -2.176 6.754 -12.913 1.00 77.31 77 ALA A O 1
ATOM 538 N N . ASN A 1 78 ? -1.404 5.474 -14.590 1.00 78.50 78 ASN A N 1
ATOM 539 C CA . ASN A 1 78 ? -2.701 5.218 -15.217 1.00 78.50 78 ASN A CA 1
ATOM 540 C C . ASN A 1 78 ? -3.369 3.915 -14.749 1.00 78.50 78 ASN A C 1
ATOM 542 O O . ASN A 1 78 ? -4.482 3.613 -15.193 1.00 78.50 78 ASN A O 1
ATOM 546 N N . ASN A 1 79 ? -2.731 3.131 -13.873 1.00 75.06 79 ASN A N 1
ATOM 547 C CA . ASN A 1 79 ? -3.360 1.936 -13.326 1.00 75.06 79 ASN A CA 1
ATOM 548 C C . ASN A 1 79 ? -4.586 2.342 -12.509 1.00 75.06 79 ASN A C 1
ATOM 550 O O . ASN A 1 79 ? -4.510 3.123 -11.560 1.00 75.06 79 ASN A O 1
ATOM 554 N N . LYS A 1 80 ? -5.738 1.767 -12.862 1.00 63.28 80 LYS A N 1
ATOM 555 C CA . LYS A 1 80 ? -6.932 1.884 -12.028 1.00 63.28 80 LYS A CA 1
ATOM 556 C C . LYS A 1 80 ? -6.655 1.212 -10.686 1.00 63.28 80 LYS A C 1
ATOM 558 O O . LYS A 1 80 ? -5.979 0.185 -10.638 1.00 63.28 80 LYS A O 1
ATOM 563 N N . ALA A 1 81 ? -7.188 1.793 -9.613 1.00 62.44 81 ALA A N 1
ATOM 564 C CA . ALA A 1 81 ? -7.155 1.157 -8.305 1.00 62.44 81 ALA A CA 1
ATOM 565 C C . ALA A 1 81 ? -7.808 -0.227 -8.414 1.00 62.44 81 ALA A C 1
ATOM 567 O O . ALA A 1 81 ? -8.954 -0.330 -8.862 1.00 62.44 81 ALA A O 1
ATOM 568 N N . ASP A 1 82 ? -7.073 -1.273 -8.038 1.00 61.97 82 ASP A N 1
ATOM 569 C CA . ASP A 1 82 ? -7.638 -2.619 -8.003 1.00 61.97 82 ASP A CA 1
ATOM 570 C C . ASP A 1 82 ? -8.807 -2.663 -7.003 1.00 61.97 82 ASP A C 1
ATOM 572 O O . ASP A 1 82 ? -8.770 -1.960 -5.981 1.00 61.97 82 ASP A O 1
ATOM 576 N N . PRO A 1 83 ? -9.838 -3.492 -7.253 1.00 57.34 83 PRO A N 1
ATOM 577 C CA . PRO A 1 83 ? -10.867 -3.761 -6.263 1.00 57.34 83 PRO 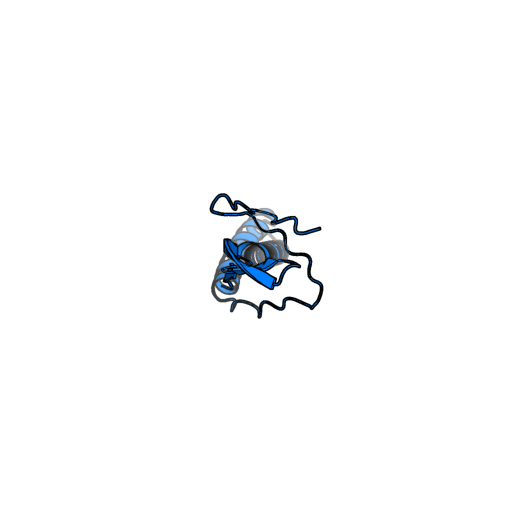A CA 1
ATOM 578 C C . PRO A 1 83 ? -10.207 -4.238 -4.967 1.00 57.34 83 PRO A C 1
ATOM 580 O O . PRO A 1 83 ? -9.475 -5.230 -4.942 1.00 57.34 83 PRO A O 1
ATOM 583 N N . ILE A 1 84 ? -10.436 -3.508 -3.877 1.00 65.69 84 ILE A N 1
ATOM 584 C CA . ILE A 1 84 ? -9.958 -3.917 -2.561 1.00 65.69 84 ILE A CA 1
ATOM 585 C C . ILE A 1 84 ? -10.919 -4.992 -2.064 1.00 65.69 84 ILE A C 1
ATOM 587 O O . ILE A 1 84 ? -11.953 -4.694 -1.473 1.00 65.69 84 ILE A O 1
A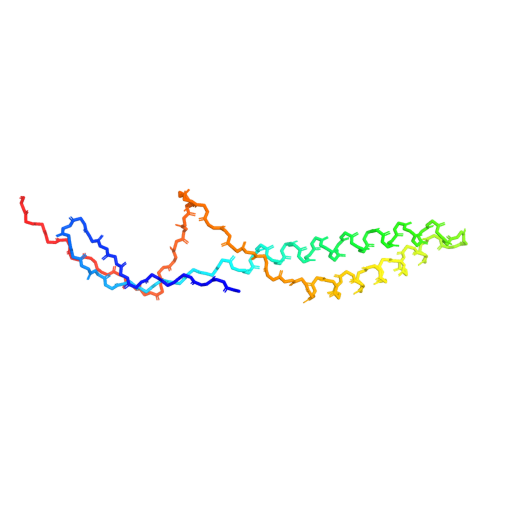TOM 591 N N . GLU A 1 85 ? -10.575 -6.250 -2.320 1.00 72.19 85 GLU A N 1
ATOM 592 C CA . GLU A 1 85 ? -11.238 -7.381 -1.681 1.00 72.19 85 GLU A CA 1
ATOM 593 C C . GLU A 1 85 ? -10.673 -7.568 -0.269 1.00 72.19 85 GLU A C 1
ATOM 595 O O . GLU A 1 85 ? -9.451 -7.632 -0.075 1.00 72.19 85 GLU A O 1
ATOM 600 N N . LEU A 1 86 ? -11.579 -7.626 0.709 1.00 72.75 86 LEU A N 1
ATOM 601 C CA . LEU A 1 86 ? -11.320 -8.004 2.095 1.00 72.75 86 LEU A CA 1
ATOM 602 C C . LEU A 1 86 ? -12.051 -9.324 2.361 1.00 72.75 86 LEU A C 1
ATOM 604 O O . LEU A 1 86 ? -13.247 -9.304 2.656 1.00 72.75 86 LEU A O 1
ATOM 608 N N . PRO A 1 87 ? -11.370 -10.474 2.216 1.00 77.94 87 PRO A N 1
ATOM 609 C CA . PRO A 1 87 ? -11.968 -11.770 2.498 1.00 77.94 87 PRO A CA 1
ATOM 610 C C . PRO A 1 87 ? -12.512 -11.846 3.926 1.00 77.94 87 PRO A C 1
ATOM 612 O O . PRO A 1 87 ? -11.944 -11.259 4.856 1.00 77.94 87 PRO A O 1
ATOM 615 N N . ALA A 1 88 ? -13.582 -12.618 4.117 1.00 79.12 88 ALA A N 1
ATOM 616 C CA . ALA A 1 88 ? -14.088 -12.909 5.453 1.00 79.12 88 ALA A CA 1
ATOM 617 C C . ALA A 1 88 ? -12.983 -13.561 6.303 1.00 79.12 88 ALA A C 1
ATOM 619 O O . ALA A 1 88 ? -12.257 -14.434 5.829 1.00 79.12 88 ALA A O 1
ATOM 620 N N . GLY A 1 89 ? -12.844 -13.112 7.552 1.00 77.25 89 GLY A N 1
ATOM 621 C CA . GLY A 1 89 ? -11.791 -13.581 8.457 1.00 77.25 89 GLY A CA 1
ATOM 622 C C . GLY A 1 89 ? -10.437 -12.880 8.302 1.00 77.25 89 GLY A C 1
ATOM 623 O O . GLY A 1 89 ? -9.484 -13.285 8.962 1.00 77.25 89 GLY A O 1
ATOM 624 N N . THR A 1 90 ? -10.328 -11.833 7.475 1.00 79.12 90 THR A N 1
ATOM 625 C CA . THR A 1 90 ? -9.107 -11.011 7.415 1.00 79.12 90 THR A CA 1
ATOM 626 C C . THR A 1 90 ? -8.833 -10.387 8.791 1.00 79.12 90 THR A C 1
ATOM 628 O O . THR A 1 90 ? -9.671 -9.620 9.272 1.00 79.12 90 THR A O 1
ATOM 631 N N . PRO A 1 91 ? -7.688 -10.676 9.438 1.00 77.50 91 PRO A N 1
ATOM 632 C CA . PRO A 1 91 ? -7.331 -10.031 10.693 1.00 77.50 91 PRO A CA 1
ATOM 633 C C . PRO A 1 91 ? -7.039 -8.551 10.428 1.00 77.50 91 PRO A C 1
ATOM 635 O O . PRO A 1 91 ? -6.173 -8.217 9.618 1.00 77.50 91 PRO A O 1
ATOM 638 N N . LEU A 1 92 ? -7.767 -7.664 11.104 1.00 80.50 92 LEU A N 1
ATOM 639 C CA . LEU A 1 92 ? -7.558 -6.220 11.038 1.00 80.50 92 LEU A CA 1
ATOM 640 C C . LEU A 1 92 ? -6.925 -5.755 12.347 1.00 80.50 92 LEU A C 1
ATOM 642 O O . LEU A 1 92 ? -7.450 -6.033 13.424 1.00 80.50 92 LEU A O 1
ATOM 646 N N . LEU A 1 93 ? -5.802 -5.047 12.246 1.00 81.44 93 LEU A N 1
ATOM 647 C CA . LEU A 1 93 ? -5.208 -4.348 13.377 1.00 81.44 93 LEU A CA 1
ATOM 648 C C . LEU A 1 93 ? -5.663 -2.892 13.323 1.00 81.44 93 LEU A C 1
ATOM 650 O O . LEU A 1 93 ? -5.444 -2.212 12.321 1.00 81.44 93 LEU A O 1
ATOM 654 N N . LEU A 1 94 ? -6.316 -2.440 14.387 1.00 81.56 94 LEU A N 1
ATOM 655 C CA . LEU A 1 94 ? -6.857 -1.092 14.498 1.00 81.56 94 LEU A CA 1
ATOM 656 C C . LEU A 1 94 ? -6.029 -0.292 15.499 1.00 81.56 94 LEU A C 1
ATOM 658 O O . LEU A 1 94 ? -5.680 -0.799 16.565 1.00 81.56 94 LEU A O 1
ATOM 662 N N . THR A 1 95 ? -5.763 0.964 15.159 1.00 84.69 95 THR A N 1
ATOM 663 C CA . THR A 1 95 ? -5.227 1.963 16.085 1.00 84.69 95 THR A CA 1
ATOM 664 C C . THR A 1 95 ? -6.366 2.899 16.461 1.00 84.69 95 THR A C 1
ATOM 666 O O . THR A 1 95 ? -7.107 3.346 15.590 1.00 84.69 95 THR A O 1
ATOM 669 N N . LEU A 1 96 ? -6.527 3.163 17.756 1.00 86.69 96 LEU A N 1
ATOM 670 C CA . LEU A 1 96 ? -7.533 4.094 18.258 1.00 86.69 96 LEU A CA 1
ATOM 671 C C . LEU A 1 96 ? -7.033 5.534 18.100 1.00 86.69 96 LEU A C 1
ATOM 673 O O . LEU A 1 96 ? -5.926 5.849 18.536 1.00 86.69 96 LEU A O 1
ATOM 677 N N . ASP A 1 97 ? -7.869 6.400 17.532 1.00 87.75 97 ASP A N 1
ATOM 678 C CA . ASP A 1 97 ? -7.577 7.830 17.361 1.00 87.75 97 ASP A CA 1
ATOM 679 C C . ASP A 1 97 ? -7.855 8.629 18.644 1.00 87.75 97 ASP A C 1
ATOM 681 O O . ASP A 1 97 ? -7.322 9.721 18.844 1.00 87.75 97 ASP A O 1
ATOM 685 N N . ALA A 1 98 ? -8.679 8.076 19.537 1.00 85.44 98 ALA A N 1
ATOM 686 C CA . ALA A 1 98 ? -8.989 8.643 20.841 1.00 85.44 98 ALA A CA 1
ATOM 687 C C . ALA A 1 98 ? -9.020 7.552 21.926 1.00 85.44 98 ALA A C 1
ATOM 689 O O . ALA A 1 98 ? -9.317 6.391 21.625 1.00 85.44 98 ALA A O 1
ATOM 690 N N . PRO A 1 99 ? -8.747 7.901 23.198 1.00 82.69 99 PRO A N 1
ATOM 691 C CA . PRO A 1 99 ? -8.903 6.974 24.309 1.00 82.69 99 PRO A CA 1
ATOM 692 C C . PRO A 1 99 ? -10.340 6.457 24.387 1.00 82.69 99 PRO A C 1
ATOM 694 O O . PRO A 1 99 ? -11.290 7.238 24.365 1.00 82.69 99 PRO A O 1
ATOM 697 N N . LEU A 1 100 ? -10.485 5.142 24.519 1.00 81.56 100 LEU A N 1
ATOM 698 C CA . LEU A 1 100 ? -11.761 4.493 24.780 1.00 81.56 100 LEU A CA 1
ATOM 699 C C . LEU A 1 100 ? -11.806 4.071 26.250 1.00 81.56 100 LEU A C 1
ATOM 701 O O . LEU A 1 100 ? -11.002 3.243 26.680 1.00 81.56 100 LEU A O 1
ATOM 705 N N . THR A 1 101 ? -12.758 4.619 27.000 1.00 81.00 101 THR A N 1
ATOM 706 C CA . THR A 1 101 ? -13.048 4.186 28.371 1.00 81.00 101 THR A CA 1
ATOM 707 C C . THR A 1 101 ? -14.236 3.238 28.345 1.00 81.00 101 THR A C 1
ATOM 709 O O . THR A 1 101 ? -15.284 3.574 27.800 1.00 81.00 101 THR A O 1
ATOM 712 N N . ILE A 1 102 ? -14.064 2.057 28.936 1.00 78.69 102 ILE A N 1
ATOM 713 C CA . ILE A 1 102 ? -15.119 1.053 29.071 1.00 78.69 102 ILE A CA 1
ATOM 714 C C . ILE A 1 102 ? -15.437 0.935 30.557 1.00 78.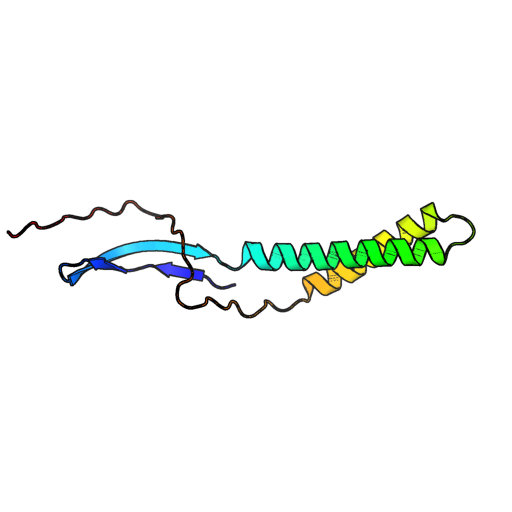69 102 ILE A C 1
ATOM 716 O O . ILE A 1 102 ? -14.595 0.494 31.342 1.00 78.69 102 ILE A O 1
ATOM 720 N N . GLU A 1 103 ? -16.647 1.323 30.936 1.00 74.38 103 GLU A N 1
ATOM 721 C CA . GLU A 1 103 ? -17.190 1.021 32.254 1.00 74.38 103 GLU A CA 1
ATOM 722 C C . GLU A 1 103 ? -17.878 -0.340 32.153 1.00 74.38 103 GLU A C 1
ATOM 724 O O . GLU A 1 103 ? -18.975 -0.460 31.622 1.00 74.38 103 GLU A O 1
ATOM 729 N N . LEU A 1 104 ? -17.178 -1.394 32.579 1.00 67.69 104 LEU A N 1
ATOM 730 C CA . LEU A 1 104 ? -17.780 -2.718 32.712 1.00 67.69 104 LEU A CA 1
ATOM 731 C C . LEU A 1 104 ? -18.713 -2.668 33.922 1.00 67.69 104 LEU A C 1
ATOM 733 O O . LEU A 1 104 ? -18.234 -2.777 35.056 1.00 67.69 104 LEU A O 1
ATOM 737 N N . ASP A 1 105 ? -20.013 -2.486 33.693 1.00 63.25 105 ASP A N 1
ATOM 738 C CA . ASP A 1 105 ? -20.994 -2.633 34.763 1.00 63.25 105 ASP A CA 1
ATOM 739 C C . ASP A 1 105 ? -21.076 -4.117 35.133 1.00 63.25 105 ASP A C 1
ATOM 741 O O . ASP A 1 105 ? -21.678 -4.944 34.449 1.00 63.25 105 ASP A O 1
ATOM 745 N N . ARG A 1 106 ? -20.360 -4.494 36.194 1.00 58.28 106 ARG A N 1
ATOM 746 C CA . ARG A 1 106 ? -20.369 -5.860 36.712 1.00 58.28 106 ARG A CA 1
ATOM 747 C C . ARG A 1 106 ? -21.642 -6.067 37.512 1.00 58.28 106 ARG A C 1
ATOM 749 O O . ARG A 1 106 ? -21.600 -6.032 38.742 1.00 58.28 106 ARG A O 1
ATOM 756 N N . ASN A 1 107 ? -22.749 -6.335 36.834 1.00 49.06 107 ASN A N 1
ATOM 757 C CA . ASN A 1 107 ? -23.908 -6.890 37.511 1.00 49.06 107 ASN A CA 1
ATOM 758 C C . ASN A 1 107 ? -23.830 -8.427 37.482 1.00 49.06 107 ASN A C 1
ATOM 760 O O . ASN A 1 107 ? -24.224 -9.058 36.509 1.00 49.06 107 ASN A O 1
ATOM 764 N N . VAL A 1 108 ? -23.219 -8.945 38.559 1.00 52.81 108 VAL A N 1
ATOM 765 C CA . VAL A 1 108 ? -23.267 -10.296 39.172 1.00 52.81 108 VAL A CA 1
ATOM 766 C C . VAL A 1 108 ? -23.457 -11.505 38.252 1.00 52.81 108 VAL A C 1
ATOM 768 O O . VAL A 1 108 ? -24.607 -11.786 37.853 1.00 52.81 108 VAL A O 1
#